Protein AF-A0A6S6T7L4-F1 (afdb_monomer_lite)

Sequence (93 aa):
MKVLTESIISLFDLAEAEGRLLRKKVLHTVAMSLLMLVASLMLLAAMGLLVTALYYALLNLLPPAGVFLSMALLSLLLAGGVLWIVIRLNHKQ

Radius of gyration: 27.04 Å; chains: 1; bounding box: 49×27×80 Å

Organism: NCBI:txid298394

pLDDT: mean 89.4, std 8.26, range [51.94, 97.62]

Secondary structure (DSSP, 8-state):
-HHHHHHHHHHHHHHHHHHHHHHHHHHHHHHHHHHHHHHHHHHHHHHHHHHHHHHHHHHTTS-HHHHHHHHHHHHHHHHHHHHHHHHHHHTT-

Foldseek 3Di:
DVVVVVVVVVVVVVVVVVVVVCVVVVVVVVVVVVVVVVVVVVVVVVVVVVLVVQLVVVVVPDPNVVSVVVVVVVVVVVVVVVVVVVVVVVVVD

Structure (mmCIF, N/CA/C/O backbone):
data_AF-A0A6S6T7L4-F1
#
_entry.id   AF-A0A6S6T7L4-F1
#
loop_
_atom_site.group_PDB
_atom_site.id
_atom_site.type_symbol
_atom_site.label_atom_id
_atom_site.label_alt_id
_atom_site.label_comp_id
_atom_site.label_asym_id
_atom_site.label_entity_id
_atom_site.label_seq_id
_atom_site.pdbx_PDB_ins_code
_atom_site.Cartn_x
_atom_site.Cartn_y
_atom_site.Cartn_z
_atom_site.occupancy
_atom_site.B_iso_or_equiv
_atom_site.auth_seq_id
_atom_site.auth_comp_id
_atom_site.auth_asym_id
_atom_site.auth_atom_id
_atom_site.pdbx_PDB_model_num
ATOM 1 N N . MET A 1 1 ? -31.576 -6.338 56.090 1.00 55.72 1 MET A N 1
ATOM 2 C CA . MET A 1 1 ? -31.581 -7.214 54.894 1.00 55.72 1 MET A CA 1
ATOM 3 C C . MET A 1 1 ? -32.007 -6.496 53.610 1.00 55.72 1 MET A C 1
ATOM 5 O O . MET A 1 1 ? -31.401 -6.779 52.594 1.00 55.72 1 MET A O 1
ATOM 9 N N . LYS A 1 2 ? -32.943 -5.528 53.638 1.00 66.25 2 LYS A N 1
ATOM 10 C CA . LYS A 1 2 ? -33.370 -4.759 52.443 1.00 66.25 2 LYS A CA 1
ATOM 11 C C . LYS A 1 2 ? -32.250 -3.988 51.718 1.00 66.25 2 LYS A C 1
ATOM 13 O O . LYS A 1 2 ? -32.191 -4.027 50.500 1.00 66.25 2 LYS A O 1
ATOM 18 N N . VAL A 1 3 ? -31.331 -3.376 52.470 1.00 78.19 3 VAL A N 1
ATOM 19 C CA . VAL A 1 3 ? -30.239 -2.551 51.912 1.00 78.19 3 VAL A CA 1
ATOM 20 C C . VAL A 1 3 ? -29.265 -3.363 51.048 1.00 78.19 3 VAL A C 1
ATOM 22 O O . VAL A 1 3 ? -28.846 -2.892 50.003 1.00 78.19 3 VAL A O 1
ATOM 25 N N . LEU A 1 4 ? -28.934 -4.605 51.431 1.00 78.69 4 LEU A N 1
ATOM 26 C CA . LEU A 1 4 ? -28.071 -5.458 50.599 1.00 78.69 4 LEU A CA 1
ATOM 27 C C . LEU A 1 4 ? -28.751 -5.827 49.278 1.00 78.69 4 LEU A C 1
ATOM 29 O O . LEU A 1 4 ? -28.097 -5.865 48.241 1.00 78.69 4 LEU A O 1
ATOM 33 N N . THR A 1 5 ? -30.053 -6.105 49.320 1.00 83.25 5 THR A N 1
ATOM 34 C CA . THR A 1 5 ? -30.821 -6.483 48.133 1.00 83.25 5 THR A CA 1
ATOM 35 C C . THR A 1 5 ? -30.932 -5.314 47.153 1.00 83.25 5 THR A C 1
ATOM 37 O O . THR A 1 5 ? -30.697 -5.514 45.968 1.00 83.25 5 THR A O 1
ATOM 40 N N . GLU A 1 6 ? -31.190 -4.092 47.631 1.00 84.75 6 GLU A N 1
ATOM 41 C CA . GLU A 1 6 ? -31.187 -2.882 46.789 1.00 84.75 6 GLU A CA 1
ATOM 42 C C . GLU A 1 6 ? -29.813 -2.597 46.174 1.00 84.75 6 GLU A C 1
ATOM 44 O O . GLU A 1 6 ? -29.729 -2.300 44.984 1.00 84.75 6 GLU A O 1
ATOM 49 N N . SER A 1 7 ? -28.728 -2.756 46.939 1.00 84.50 7 SER A N 1
ATOM 50 C CA . SER A 1 7 ? -27.374 -2.572 46.404 1.00 84.50 7 SER A CA 1
ATOM 51 C C . SER A 1 7 ? -27.058 -3.567 45.286 1.00 84.50 7 SER A C 1
ATOM 53 O O . SER A 1 7 ? -26.508 -3.173 44.258 1.00 84.50 7 SER A O 1
ATOM 55 N N . ILE A 1 8 ? -27.439 -4.839 45.455 1.00 87.31 8 ILE A N 1
ATOM 56 C CA . ILE A 1 8 ? -27.246 -5.886 44.440 1.00 87.31 8 ILE A CA 1
ATOM 57 C C . ILE A 1 8 ? -28.082 -5.595 43.189 1.00 87.31 8 ILE A C 1
ATOM 59 O O . ILE A 1 8 ? -27.564 -5.715 42.082 1.00 87.31 8 ILE A O 1
ATOM 63 N N . ILE A 1 9 ? -29.338 -5.169 43.349 1.00 86.25 9 ILE A N 1
ATOM 64 C CA . ILE A 1 9 ? -30.200 -4.798 42.219 1.00 86.25 9 ILE A CA 1
ATOM 65 C C . ILE A 1 9 ? -29.601 -3.606 41.459 1.00 86.25 9 ILE A C 1
ATOM 67 O O . ILE A 1 9 ? -29.470 -3.674 40.241 1.00 86.25 9 ILE A O 1
ATOM 71 N N . SER A 1 10 ? -29.128 -2.567 42.159 1.00 86.00 10 SER A N 1
ATOM 72 C CA . SER A 1 10 ? -28.527 -1.401 41.493 1.00 86.00 10 SER A CA 1
ATOM 73 C C . SER A 1 10 ? -27.222 -1.728 40.752 1.00 86.00 10 SER A C 1
ATOM 75 O O . SER A 1 10 ? -26.944 -1.133 39.715 1.00 86.00 10 SER A O 1
ATOM 77 N N . LEU A 1 11 ? -26.436 -2.699 41.240 1.00 87.19 11 LEU A N 1
ATOM 78 C CA . LEU A 1 11 ? -25.238 -3.184 40.546 1.00 87.19 11 LEU A CA 1
ATOM 79 C C . LEU A 1 11 ? -25.589 -3.907 39.242 1.00 87.19 11 LEU A C 1
ATOM 81 O O . LEU A 1 11 ? -24.896 -3.721 38.243 1.00 87.19 11 LEU A O 1
ATOM 85 N N . PHE A 1 12 ? -26.657 -4.709 39.235 1.00 88.31 12 PHE A N 1
ATOM 86 C CA . PHE A 1 12 ? -27.130 -5.375 38.020 1.00 88.31 12 PHE A CA 1
ATOM 87 C C . PHE A 1 12 ? -27.727 -4.386 37.011 1.00 88.31 12 PHE A C 1
ATOM 89 O O . PHE A 1 12 ? -27.402 -4.486 35.829 1.00 88.31 12 PHE A O 1
ATOM 96 N N . ASP A 1 13 ? -28.497 -3.391 37.460 1.00 89.06 13 ASP A N 1
ATOM 97 C CA . ASP A 1 13 ? -29.014 -2.322 36.590 1.00 89.06 13 ASP A CA 1
ATOM 98 C C . ASP A 1 13 ? -27.876 -1.492 35.973 1.00 89.06 13 ASP A C 1
ATOM 100 O O . ASP A 1 13 ? -27.903 -1.158 34.784 1.00 89.06 13 ASP A O 1
ATOM 104 N N . LEU A 1 14 ? -26.836 -1.189 36.758 1.00 89.19 14 LEU A N 1
ATOM 105 C CA . LEU A 1 14 ? -25.646 -0.494 36.270 1.00 89.19 14 LEU A CA 1
ATOM 106 C C . LEU A 1 14 ? -24.880 -1.348 35.247 1.00 89.19 14 LEU A C 1
ATOM 108 O O . LEU A 1 14 ? -24.499 -0.845 34.189 1.00 89.19 14 LEU A O 1
ATOM 112 N N . ALA A 1 15 ? -24.711 -2.645 35.515 1.00 86.06 15 ALA A N 1
ATOM 113 C CA . ALA A 1 15 ? -24.071 -3.578 34.590 1.00 86.06 15 ALA A CA 1
ATOM 114 C C . ALA A 1 15 ? -24.863 -3.741 33.279 1.00 86.06 15 ALA A C 1
ATOM 116 O O . ALA A 1 15 ? -24.267 -3.812 32.201 1.00 86.06 15 ALA A O 1
ATOM 117 N N . GLU A 1 16 ? -26.197 -3.755 33.332 1.00 90.19 16 GLU A N 1
ATOM 118 C CA . GLU A 1 16 ? -27.046 -3.777 32.138 1.00 90.19 16 GLU A CA 1
ATOM 119 C C . GLU A 1 16 ? -26.922 -2.469 31.338 1.00 90.19 16 GLU A C 1
ATOM 121 O O . GLU A 1 16 ? -26.785 -2.494 30.107 1.00 90.19 16 GLU A O 1
ATOM 126 N N . ALA A 1 17 ? -26.903 -1.323 32.025 1.00 87.81 17 ALA A N 1
ATOM 127 C CA . ALA A 1 17 ? -26.739 -0.014 31.402 1.00 87.81 17 ALA A CA 1
ATOM 128 C C . ALA A 1 17 ? -25.384 0.116 30.687 1.00 87.81 17 ALA A C 1
ATOM 130 O O . ALA A 1 17 ? -25.340 0.510 29.513 1.00 87.81 17 ALA A O 1
ATOM 131 N N . GLU A 1 18 ? -24.289 -0.269 31.346 1.00 79.81 18 GLU A N 1
ATOM 132 C CA . GLU A 1 18 ? -22.953 -0.284 30.746 1.00 79.81 18 GLU A CA 1
ATOM 133 C C . GLU A 1 18 ? -22.850 -1.315 29.621 1.00 79.81 18 GLU A C 1
ATOM 135 O O . GLU A 1 18 ? -22.330 -0.997 28.549 1.00 79.81 18 GLU A O 1
ATOM 140 N N . GLY A 1 19 ? -23.421 -2.509 29.799 1.00 82.81 19 GLY A N 1
ATOM 141 C CA . GLY A 1 19 ? -23.472 -3.550 28.773 1.00 82.81 19 GLY A CA 1
ATOM 142 C C . GLY A 1 19 ? -24.188 -3.089 27.500 1.00 82.81 19 GLY A C 1
ATOM 143 O O . GLY A 1 19 ? -23.710 -3.330 26.385 1.00 82.81 19 GLY A O 1
ATOM 144 N N . ARG A 1 20 ? -25.297 -2.349 27.629 1.00 84.00 20 ARG A N 1
ATOM 145 C CA . ARG A 1 20 ? -26.033 -1.791 26.481 1.00 84.00 20 ARG A CA 1
ATOM 146 C C . ARG A 1 20 ? -25.239 -0.699 25.762 1.00 84.00 20 ARG A C 1
ATOM 148 O O . ARG A 1 20 ? -25.305 -0.594 24.531 1.00 84.00 20 ARG A O 1
ATOM 155 N N . LEU A 1 21 ? -24.492 0.106 26.514 1.00 81.62 21 LEU A N 1
ATOM 156 C CA . LEU A 1 21 ? -23.670 1.199 25.995 1.00 81.62 21 LEU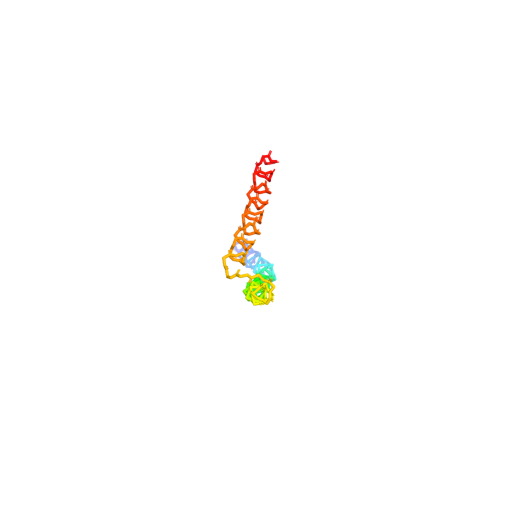 A CA 1
ATOM 157 C C . LEU A 1 21 ? -22.413 0.659 25.290 1.00 81.62 21 LEU A C 1
ATOM 159 O O . LEU A 1 21 ? -22.132 1.052 24.153 1.00 81.62 21 LEU A O 1
ATOM 163 N N . LEU A 1 22 ? -21.738 -0.321 25.898 1.00 80.50 22 LEU A N 1
ATOM 164 C CA . LEU A 1 22 ? -20.641 -1.090 25.308 1.00 80.50 22 LEU A CA 1
ATOM 165 C C . LEU A 1 22 ? -21.083 -1.779 24.026 1.00 80.50 22 LEU A C 1
ATOM 167 O O . LEU A 1 22 ? -20.436 -1.607 23.000 1.00 80.50 22 LEU A O 1
ATOM 171 N N . ARG A 1 23 ? -22.217 -2.483 24.027 1.00 80.44 23 ARG A N 1
ATOM 172 C CA . ARG A 1 23 ? -22.698 -3.189 22.832 1.00 80.44 23 ARG A CA 1
ATOM 173 C C . ARG A 1 23 ? -22.888 -2.246 21.645 1.00 80.44 23 ARG A C 1
ATOM 175 O O . ARG A 1 23 ? -22.430 -2.559 20.550 1.00 80.44 23 ARG A O 1
ATOM 182 N N . LYS A 1 24 ? -23.511 -1.079 21.847 1.00 79.50 24 LYS A N 1
ATOM 183 C CA . LYS A 1 24 ? -23.691 -0.090 20.770 1.00 79.50 24 LYS A CA 1
ATOM 184 C C . LYS A 1 24 ? -22.364 0.505 20.300 1.00 79.50 24 LYS A C 1
ATOM 186 O O . LYS A 1 24 ? -22.141 0.605 19.095 1.00 79.50 24 LYS A O 1
ATOM 191 N N . LYS A 1 25 ? -21.487 0.888 21.230 1.00 82.56 25 LYS A N 1
ATOM 192 C CA . LYS A 1 25 ? -20.218 1.549 20.899 1.00 82.56 25 LYS A CA 1
ATOM 193 C C . LYS A 1 25 ? -19.230 0.581 20.244 1.00 82.56 25 LYS A C 1
ATOM 195 O O . LYS A 1 25 ? -18.643 0.920 19.226 1.00 82.56 25 LYS A O 1
ATOM 200 N N . VAL A 1 26 ? -19.123 -0.640 20.764 1.00 88.38 26 VAL A N 1
ATOM 201 C CA . VAL A 1 26 ? -18.278 -1.710 20.218 1.00 88.38 26 VAL A CA 1
ATOM 202 C C . VAL A 1 26 ? -18.759 -2.126 18.834 1.00 88.38 26 VAL A C 1
ATOM 204 O O . VAL A 1 26 ? -17.942 -2.166 17.924 1.00 88.38 26 VAL A O 1
ATOM 207 N N . LEU A 1 27 ? -20.062 -2.364 18.629 1.00 86.31 27 LEU A N 1
ATOM 208 C CA . LEU A 1 27 ? -20.574 -2.711 17.295 1.00 86.31 27 LEU A CA 1
ATOM 209 C C . LEU A 1 27 ? -20.278 -1.613 16.273 1.00 86.31 27 LEU A C 1
ATOM 211 O O . LEU A 1 27 ? -19.846 -1.919 15.166 1.00 86.31 27 LEU A O 1
ATOM 215 N N . HIS A 1 28 ? -20.452 -0.344 16.648 1.00 86.31 28 HIS A N 1
ATOM 216 C CA . HIS A 1 28 ? -20.130 0.773 15.766 1.00 86.31 28 HIS A CA 1
ATOM 217 C C . HIS A 1 28 ? -18.628 0.848 15.456 1.00 86.31 28 HIS A C 1
ATOM 219 O O . HIS A 1 28 ? -18.245 0.975 14.296 1.00 86.31 28 HIS A O 1
ATOM 225 N N . THR A 1 29 ? -17.760 0.737 16.465 1.00 90.56 29 THR A N 1
ATOM 226 C CA . THR A 1 29 ? -16.303 0.767 16.270 1.00 90.56 29 THR A CA 1
ATOM 227 C C . THR A 1 29 ? -15.810 -0.416 15.437 1.00 90.56 29 THR A C 1
ATOM 229 O O . THR A 1 29 ? -14.989 -0.212 14.548 1.00 90.56 29 THR A O 1
ATOM 232 N N . VAL A 1 30 ? -16.330 -1.623 15.678 1.00 92.00 30 VAL A N 1
ATOM 233 C CA . VAL A 1 30 ? -15.992 -2.833 14.912 1.00 92.00 30 VAL A CA 1
ATOM 234 C C . VAL A 1 30 ? -16.488 -2.727 13.472 1.00 92.00 30 VAL A C 1
ATOM 236 O O . VAL A 1 30 ? -15.754 -3.058 12.547 1.00 92.00 30 VAL A O 1
ATOM 239 N N . ALA A 1 31 ? -17.705 -2.226 13.252 1.00 91.56 31 ALA A N 1
ATOM 240 C CA . ALA A 1 31 ? -18.212 -2.007 11.902 1.00 91.56 31 ALA A CA 1
ATOM 241 C C . ALA A 1 31 ? -17.356 -0.978 11.146 1.00 91.56 31 ALA A C 1
ATOM 243 O O . ALA A 1 31 ? -16.977 -1.213 10.000 1.00 91.56 31 ALA A O 1
ATOM 244 N N . MET A 1 32 ? -16.997 0.134 11.795 1.00 93.88 32 MET A N 1
ATOM 245 C CA . MET A 1 32 ? -16.183 1.175 11.168 1.00 93.88 32 MET A CA 1
ATOM 246 C C . MET A 1 32 ? -14.759 0.694 10.871 1.00 93.88 32 MET A C 1
ATOM 248 O O . MET A 1 32 ? -14.233 0.984 9.799 1.00 93.88 32 MET A O 1
ATOM 252 N N . SER A 1 33 ? -14.139 -0.067 11.781 1.00 91.44 33 SER A N 1
ATOM 253 C CA . SER A 1 33 ? -12.808 -0.634 11.548 1.00 91.44 33 SER A CA 1
ATOM 254 C C . SER A 1 33 ? -12.819 -1.672 10.426 1.00 91.44 33 SER A C 1
ATOM 256 O O . SER A 1 33 ? -11.907 -1.670 9.600 1.00 91.44 33 SER A O 1
ATOM 258 N N . LEU A 1 34 ? -13.870 -2.495 10.330 1.00 94.69 34 LEU A N 1
ATOM 259 C CA . LEU A 1 34 ? -14.046 -3.445 9.231 1.00 94.69 34 LEU A CA 1
ATOM 260 C C . LEU A 1 34 ? -14.186 -2.719 7.886 1.00 94.69 34 LEU A C 1
ATOM 262 O O . LEU A 1 34 ? -13.517 -3.084 6.922 1.00 94.69 34 LEU A O 1
ATOM 266 N N . LEU A 1 35 ? -15.001 -1.662 7.824 1.00 95.31 35 LEU A N 1
ATOM 267 C CA . LEU A 1 35 ? -15.154 -0.848 6.614 1.00 95.31 35 LEU A CA 1
ATOM 268 C C . LEU A 1 35 ? -13.839 -0.166 6.212 1.00 95.31 35 LEU A C 1
ATOM 270 O O . LEU A 1 35 ? -13.491 -0.178 5.032 1.00 95.31 35 LEU A O 1
ATOM 274 N N . MET A 1 36 ? -13.080 0.378 7.171 1.00 95.50 36 MET A N 1
ATOM 275 C CA . MET A 1 36 ? -11.754 0.946 6.895 1.00 95.50 36 MET A CA 1
ATOM 276 C C . MET A 1 36 ? -10.769 -0.107 6.386 1.00 95.50 36 MET A C 1
ATOM 278 O O . MET A 1 36 ? -9.978 0.192 5.495 1.00 95.50 36 MET A O 1
ATOM 282 N N . LEU A 1 37 ? -10.819 -1.330 6.919 1.00 96.00 37 LEU A N 1
ATOM 283 C CA . LEU A 1 37 ? -9.974 -2.435 6.470 1.00 96.00 37 LEU A CA 1
ATOM 284 C C . LEU A 1 37 ? -10.317 -2.844 5.034 1.00 96.00 37 LEU A C 1
ATOM 286 O O . LEU A 1 37 ? -9.425 -2.998 4.207 1.00 96.00 37 LEU A O 1
ATOM 290 N N . VAL A 1 38 ? -11.603 -2.967 4.701 1.00 97.62 38 VAL A N 1
ATOM 291 C CA . VAL A 1 38 ? -12.025 -3.252 3.321 1.00 97.62 38 VAL A CA 1
ATOM 292 C C . VAL A 1 38 ? -11.584 -2.129 2.378 1.00 97.62 38 VAL A C 1
ATOM 294 O O . VAL A 1 38 ? -11.017 -2.401 1.320 1.00 97.62 38 VAL A O 1
ATOM 297 N N . ALA A 1 39 ? -11.779 -0.869 2.773 1.00 96.75 39 ALA A N 1
ATOM 298 C CA . ALA A 1 39 ? -11.353 0.282 1.983 1.00 96.75 39 ALA A CA 1
ATOM 299 C C . ALA A 1 39 ? -9.829 0.318 1.781 1.00 96.75 39 ALA A C 1
ATOM 301 O O . ALA A 1 39 ? -9.370 0.579 0.669 1.00 96.75 39 ALA A O 1
ATOM 302 N N . SER A 1 40 ? -9.037 0.019 2.817 1.00 95.25 40 SER A N 1
ATOM 303 C CA . SER A 1 40 ? -7.575 -0.002 2.716 1.00 95.25 40 SER A CA 1
ATOM 304 C C . SER A 1 40 ? -7.079 -1.127 1.809 1.00 95.25 40 SER A C 1
ATOM 306 O O . SER A 1 40 ? -6.181 -0.893 1.000 1.00 95.25 40 SER A O 1
ATOM 308 N N . LEU A 1 41 ? -7.702 -2.309 1.859 1.00 97.38 41 LEU A N 1
ATOM 309 C CA . LEU A 1 41 ? -7.402 -3.412 0.943 1.00 97.38 41 LEU A CA 1
ATOM 310 C C . LEU A 1 41 ? -7.735 -3.056 -0.510 1.00 97.38 41 LEU A C 1
ATOM 312 O O . LEU A 1 41 ? -6.919 -3.303 -1.399 1.00 97.38 41 LEU A O 1
ATOM 316 N N . MET A 1 42 ? -8.897 -2.443 -0.763 1.00 97.19 42 MET A N 1
ATOM 317 C CA . MET A 1 42 ? -9.249 -1.986 -2.113 1.00 97.19 42 MET A CA 1
ATOM 318 C C . MET A 1 42 ? -8.281 -0.915 -2.620 1.00 97.19 42 MET A C 1
ATOM 320 O O . MET A 1 42 ? -7.872 -0.964 -3.779 1.00 97.19 42 MET A O 1
ATOM 324 N N . LEU A 1 43 ? -7.879 0.024 -1.761 1.00 96.44 43 LEU A N 1
ATOM 325 C CA . LEU A 1 43 ? -6.913 1.064 -2.109 1.00 96.44 43 LEU A CA 1
ATOM 326 C C . LEU A 1 43 ? -5.538 0.463 -2.422 1.00 96.44 43 LEU A C 1
ATOM 328 O O . LEU A 1 43 ? -4.918 0.845 -3.414 1.00 96.44 43 LEU A O 1
ATOM 332 N N . LEU A 1 44 ? -5.087 -0.518 -1.636 1.00 96.00 44 LEU A N 1
ATOM 333 C CA . LEU A 1 44 ? -3.835 -1.234 -1.880 1.00 96.00 44 LEU A CA 1
ATOM 334 C C . LEU A 1 44 ? -3.859 -1.964 -3.231 1.00 96.00 44 LEU A C 1
ATOM 336 O O . LEU A 1 44 ? -2.916 -1.845 -4.015 1.00 96.00 44 LEU A O 1
ATOM 340 N N . ALA A 1 45 ? -4.952 -2.670 -3.534 1.00 96.88 45 ALA A N 1
ATOM 341 C CA . ALA A 1 45 ? -5.133 -3.338 -4.821 1.00 96.88 45 ALA A CA 1
ATOM 342 C C . ALA A 1 45 ? -5.140 -2.335 -5.989 1.00 96.88 45 ALA A C 1
ATOM 344 O O . ALA A 1 45 ? -4.462 -2.548 -6.996 1.00 96.88 45 ALA A O 1
ATOM 345 N N . ALA A 1 46 ? -5.851 -1.214 -5.835 1.00 97.06 46 ALA A N 1
ATOM 346 C CA . ALA A 1 46 ? -5.893 -0.149 -6.830 1.00 97.06 46 ALA A CA 1
ATOM 347 C C . ALA A 1 46 ? -4.511 0.477 -7.066 1.00 97.06 46 ALA A C 1
ATOM 349 O O . ALA A 1 46 ? -4.146 0.702 -8.218 1.00 97.06 46 ALA A O 1
ATOM 350 N N . MET A 1 47 ? -3.713 0.704 -6.015 1.00 94.19 47 MET A N 1
ATOM 351 C CA . MET A 1 47 ? -2.335 1.185 -6.171 1.00 94.19 47 MET A CA 1
ATOM 352 C C . MET A 1 47 ? -1.470 0.198 -6.952 1.00 94.19 47 MET A C 1
ATOM 354 O O . MET A 1 47 ? -0.741 0.629 -7.843 1.00 94.19 47 MET A O 1
ATOM 358 N N . GLY A 1 48 ? -1.565 -1.103 -6.664 1.00 94.62 48 GLY A N 1
ATOM 359 C CA . GLY A 1 48 ? -0.836 -2.126 -7.417 1.00 94.62 48 GLY A CA 1
ATOM 360 C C . GLY A 1 48 ? -1.167 -2.073 -8.910 1.00 94.62 48 GLY A C 1
ATOM 361 O O . GLY A 1 48 ? -0.269 -1.943 -9.740 1.00 94.62 48 GLY A O 1
ATOM 362 N N . LEU A 1 49 ? -2.461 -2.066 -9.243 1.00 96.56 49 LEU A N 1
ATOM 363 C CA . LEU A 1 49 ? -2.929 -1.956 -10.627 1.00 96.56 49 LEU A CA 1
ATOM 364 C C . LEU A 1 49 ? -2.485 -0.650 -11.297 1.00 96.56 49 LEU A C 1
ATOM 366 O O . LEU A 1 49 ? -2.073 -0.671 -12.455 1.00 96.56 49 LEU A O 1
ATOM 370 N N . LEU A 1 50 ? -2.535 0.476 -10.582 1.00 95.19 50 LEU A N 1
ATOM 371 C CA . LEU A 1 50 ? -2.126 1.781 -11.099 1.00 95.19 50 LEU A CA 1
ATOM 372 C C . LEU A 1 50 ? -0.631 1.800 -11.426 1.00 95.19 50 LEU A C 1
ATOM 374 O O . LEU A 1 50 ? -0.256 2.235 -12.513 1.00 95.19 50 LEU A O 1
ATOM 378 N N . VAL A 1 51 ? 0.219 1.288 -10.531 1.00 93.38 51 VAL A N 1
ATOM 379 C CA . VAL A 1 51 ? 1.669 1.194 -10.770 1.00 93.38 51 VAL A CA 1
ATOM 380 C C . VAL A 1 51 ? 1.961 0.305 -11.978 1.00 93.38 51 VAL A C 1
ATOM 382 O O . VAL A 1 51 ? 2.753 0.690 -12.839 1.00 93.38 51 VAL A O 1
ATOM 385 N N . THR A 1 52 ? 1.289 -0.844 -12.094 1.00 93.75 52 THR A N 1
ATOM 386 C CA . THR A 1 52 ? 1.429 -1.732 -13.258 1.00 93.75 52 THR A CA 1
ATOM 387 C C . THR A 1 52 ? 0.984 -1.049 -14.552 1.00 93.75 52 THR A C 1
ATOM 389 O O . THR A 1 52 ? 1.711 -1.084 -15.544 1.00 93.75 52 THR A O 1
ATOM 392 N N . ALA A 1 53 ? -0.174 -0.388 -14.553 1.00 95.12 53 ALA A N 1
ATOM 393 C CA . ALA A 1 53 ? -0.679 0.331 -15.719 1.00 95.12 53 ALA A CA 1
ATOM 394 C C . ALA A 1 53 ? 0.268 1.464 -16.141 1.00 95.12 53 ALA A C 1
ATOM 396 O O . ALA A 1 53 ? 0.564 1.611 -17.326 1.00 95.12 53 ALA A O 1
ATOM 397 N N . LEU A 1 54 ? 0.792 2.224 -15.176 1.00 93.19 54 LEU A N 1
ATOM 398 C CA . LEU A 1 54 ? 1.738 3.305 -15.432 1.00 93.19 54 LEU A CA 1
ATOM 399 C C . LEU A 1 54 ? 3.067 2.775 -15.992 1.00 93.19 54 LEU A C 1
ATOM 401 O O . LEU A 1 54 ? 3.614 3.375 -16.914 1.00 93.19 54 LEU A O 1
ATOM 405 N N . TYR A 1 55 ? 3.556 1.636 -15.494 1.00 92.69 5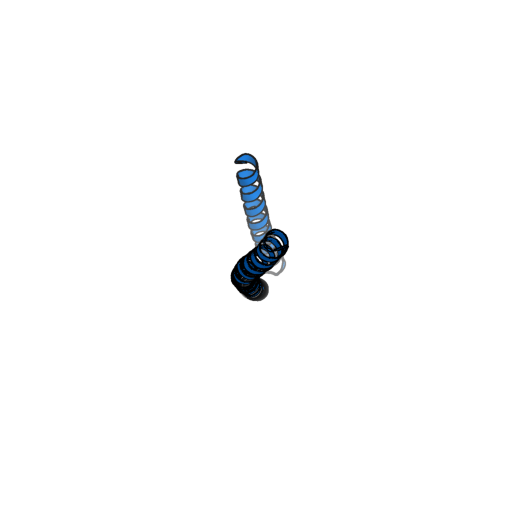5 TYR A N 1
ATOM 406 C CA . TYR A 1 55 ? 4.748 0.973 -16.030 1.00 92.69 55 TYR A CA 1
ATOM 407 C C . TYR A 1 55 ? 4.575 0.598 -17.506 1.00 92.69 55 TYR A C 1
ATOM 409 O O . TYR A 1 55 ? 5.400 0.975 -18.340 1.00 92.69 55 TYR A O 1
ATOM 417 N N . TYR A 1 56 ? 3.478 -0.085 -17.846 1.00 94.19 56 TYR A N 1
ATOM 418 C CA . TYR A 1 56 ? 3.196 -0.457 -19.233 1.00 94.19 56 TYR A CA 1
ATOM 419 C C . TYR A 1 56 ? 2.956 0.759 -20.133 1.00 94.19 56 TYR A C 1
ATOM 421 O O . TYR A 1 56 ? 3.407 0.769 -21.276 1.00 94.19 56 TYR A O 1
ATOM 429 N N . ALA A 1 57 ? 2.300 1.805 -19.627 1.00 92.50 57 ALA A N 1
ATOM 430 C CA . ALA A 1 57 ? 2.109 3.044 -20.374 1.00 92.50 57 ALA A CA 1
ATOM 431 C C . ALA A 1 57 ? 3.449 3.720 -20.712 1.00 92.50 57 ALA A C 1
A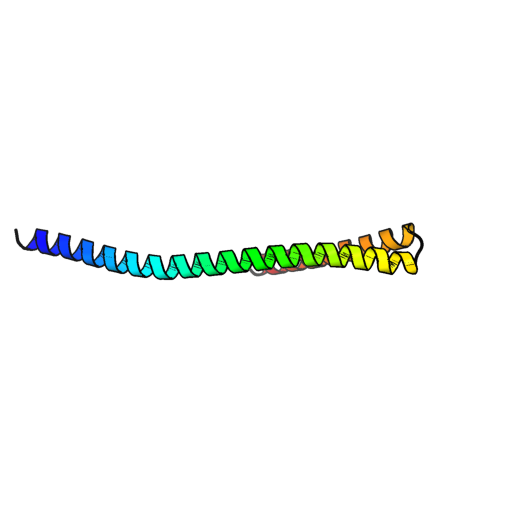TOM 433 O O . ALA A 1 57 ? 3.655 4.135 -21.851 1.00 92.50 57 ALA A O 1
ATOM 434 N N . LEU A 1 58 ? 4.376 3.787 -19.753 1.00 90.81 58 LEU A N 1
ATOM 435 C CA . LEU A 1 58 ? 5.703 4.370 -19.959 1.00 90.81 58 LEU A CA 1
ATOM 436 C C . LEU A 1 58 ? 6.591 3.524 -20.878 1.00 90.81 58 LEU A C 1
ATOM 438 O O . LEU A 1 58 ? 7.372 4.093 -21.639 1.00 90.81 58 LEU A O 1
ATOM 442 N N . LEU A 1 59 ? 6.462 2.195 -20.847 1.00 93.38 59 LEU A N 1
ATOM 443 C CA . LEU A 1 59 ? 7.187 1.303 -21.760 1.00 93.38 59 LEU A CA 1
ATOM 444 C C . LEU A 1 59 ? 6.860 1.553 -23.236 1.00 93.38 59 LEU A C 1
ATOM 446 O O . LEU A 1 59 ? 7.712 1.319 -24.087 1.00 93.38 59 LEU A O 1
ATOM 450 N N . ASN A 1 60 ? 5.663 2.053 -23.548 1.00 91.56 60 ASN A N 1
ATOM 451 C CA . ASN A 1 60 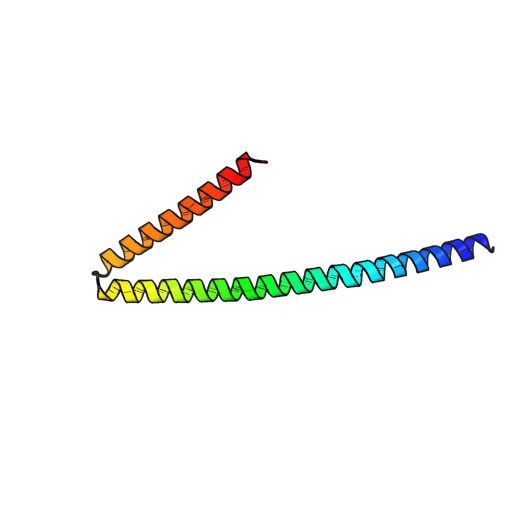? 5.314 2.424 -24.921 1.00 91.56 60 ASN A CA 1
ATOM 452 C C . ASN A 1 60 ? 6.050 3.683 -25.408 1.00 91.56 60 ASN A C 1
ATOM 454 O O . ASN A 1 60 ? 6.057 3.957 -26.605 1.00 91.56 60 ASN A O 1
ATOM 458 N N . LEU A 1 61 ? 6.632 4.467 -24.495 1.00 90.81 61 LEU A N 1
ATOM 459 C CA . LEU A 1 61 ? 7.177 5.791 -24.788 1.00 90.81 61 LEU A CA 1
ATOM 460 C C . LEU A 1 61 ? 8.693 5.886 -24.554 1.00 90.81 61 LEU A C 1
ATOM 462 O O . LEU A 1 61 ? 9.369 6.657 -25.233 1.00 90.81 61 LEU A O 1
ATOM 466 N N . LEU A 1 62 ? 9.234 5.130 -23.595 1.00 90.75 62 LEU A N 1
ATOM 467 C CA . LEU A 1 62 ? 10.642 5.163 -23.198 1.00 90.75 62 LEU A CA 1
ATOM 468 C C . LEU A 1 62 ? 11.283 3.766 -23.242 1.00 90.75 62 LEU A C 1
ATOM 470 O O . LEU A 1 62 ? 10.611 2.762 -23.001 1.00 90.75 62 LEU A O 1
ATOM 474 N N . PRO A 1 63 ? 12.614 3.682 -23.447 1.00 91.88 63 PRO A N 1
ATOM 475 C CA . PRO A 1 63 ? 13.346 2.438 -23.248 1.00 91.88 63 PRO A CA 1
ATOM 476 C C . PRO A 1 63 ? 13.260 1.981 -21.778 1.00 91.88 63 PRO A C 1
ATOM 478 O O . PRO A 1 63 ? 13.126 2.826 -20.885 1.00 91.88 63 PRO A O 1
ATOM 481 N N . PRO A 1 64 ? 13.428 0.674 -21.487 1.00 90.12 64 PRO A N 1
ATOM 482 C CA . PRO A 1 64 ? 13.229 0.117 -20.145 1.00 90.12 64 PRO A CA 1
ATOM 483 C C . PRO A 1 64 ? 13.992 0.857 -19.037 1.00 90.12 64 PRO A C 1
ATOM 485 O O . PRO A 1 64 ? 13.446 1.106 -17.966 1.00 90.12 64 PRO A O 1
ATOM 488 N N . ALA A 1 65 ? 15.228 1.288 -19.312 1.00 92.12 65 ALA A N 1
ATOM 489 C CA . ALA A 1 65 ? 16.038 2.054 -18.366 1.00 92.12 65 ALA A CA 1
ATOM 490 C C . ALA A 1 65 ? 15.390 3.396 -17.966 1.00 92.12 65 ALA A C 1
ATOM 492 O O . ALA A 1 65 ? 15.398 3.759 -16.790 1.00 92.12 65 ALA A O 1
ATOM 493 N N . GLY A 1 66 ? 14.786 4.114 -18.919 1.00 91.81 66 GLY A N 1
ATOM 494 C CA . GLY A 1 66 ? 14.106 5.386 -18.657 1.00 91.81 66 GLY A CA 1
ATOM 495 C C . GLY A 1 66 ? 12.813 5.219 -17.855 1.00 91.81 66 GLY A C 1
ATOM 496 O O . GLY A 1 66 ? 12.487 6.059 -17.012 1.00 91.81 66 GLY A O 1
ATOM 497 N N . VAL A 1 67 ? 12.109 4.100 -18.049 1.00 92.38 67 VAL A N 1
ATOM 498 C CA . VAL A 1 67 ? 10.911 3.752 -17.269 1.00 92.38 67 VAL A CA 1
ATOM 499 C C . VAL A 1 67 ? 11.261 3.496 -15.804 1.00 92.38 67 VAL A C 1
ATOM 501 O O . VAL A 1 67 ? 10.623 4.049 -14.910 1.00 92.38 67 VAL A O 1
ATOM 504 N N . PHE A 1 68 ? 12.309 2.713 -15.536 1.00 92.69 68 PHE A N 1
ATOM 505 C CA . PHE A 1 68 ? 12.738 2.459 -14.158 1.00 92.69 68 PHE A CA 1
ATOM 506 C C . PHE A 1 68 ? 13.250 3.723 -13.464 1.00 92.69 68 PHE A C 1
ATOM 508 O O . PHE A 1 68 ? 12.930 3.941 -12.296 1.00 92.69 68 PHE A O 1
ATOM 515 N N . LEU A 1 69 ? 13.985 4.582 -14.177 1.00 93.50 69 LEU A N 1
ATOM 516 C CA . LEU A 1 69 ? 14.475 5.849 -13.630 1.00 93.50 69 LEU A CA 1
ATOM 517 C C . LEU A 1 69 ? 13.313 6.770 -13.227 1.00 93.50 69 LEU A C 1
ATOM 519 O O . LEU A 1 69 ? 13.283 7.281 -12.108 1.00 93.50 69 LEU A O 1
ATOM 523 N N . SER A 1 70 ? 12.329 6.951 -14.108 1.00 91.56 70 SER A N 1
ATOM 524 C CA . SER A 1 70 ? 11.160 7.798 -13.828 1.00 91.56 70 SER A CA 1
ATOM 525 C C . SER A 1 70 ? 10.284 7.244 -12.698 1.00 91.56 70 SER A C 1
ATOM 527 O O . SER A 1 70 ? 9.888 8.004 -11.813 1.00 91.56 70 SER A O 1
ATOM 529 N N . MET A 1 71 ? 10.056 5.928 -12.651 1.00 93.12 71 MET A N 1
ATOM 530 C CA . MET A 1 71 ? 9.376 5.270 -11.526 1.00 93.12 71 MET A CA 1
ATOM 531 C C . MET A 1 71 ? 10.124 5.453 -10.201 1.00 93.12 71 MET A C 1
ATOM 533 O O . MET A 1 71 ? 9.503 5.747 -9.179 1.00 93.12 71 MET A O 1
ATOM 537 N N . ALA A 1 72 ? 11.454 5.330 -10.207 1.00 92.38 72 ALA A N 1
ATOM 538 C CA . ALA A 1 72 ? 12.273 5.533 -9.016 1.00 92.38 72 ALA A CA 1
ATOM 539 C C . ALA A 1 72 ? 12.204 6.984 -8.515 1.00 92.38 72 ALA A C 1
ATOM 541 O O . ALA A 1 72 ? 12.038 7.206 -7.316 1.00 92.38 72 ALA A O 1
ATOM 542 N N . LEU A 1 73 ? 12.257 7.970 -9.419 1.00 95.00 73 LEU A N 1
ATOM 543 C CA . LEU A 1 73 ? 12.089 9.383 -9.064 1.00 95.00 73 LEU A CA 1
ATOM 544 C C . LEU A 1 73 ? 10.708 9.665 -8.462 1.00 95.00 73 LEU A C 1
ATOM 546 O O . LEU A 1 73 ? 10.620 10.334 -7.432 1.00 95.00 73 LEU A O 1
ATOM 550 N N . LEU A 1 74 ? 9.638 9.125 -9.055 1.00 92.69 74 LEU A N 1
ATOM 551 C CA . LEU A 1 74 ? 8.285 9.246 -8.502 1.00 92.69 74 LEU A CA 1
ATOM 552 C C . LEU A 1 74 ? 8.185 8.618 -7.107 1.00 92.69 74 LEU A C 1
ATOM 554 O O . LEU A 1 74 ? 7.640 9.236 -6.191 1.00 92.69 74 LEU A O 1
ATOM 558 N N . SER A 1 75 ? 8.753 7.425 -6.920 1.00 91.81 75 SER A N 1
ATOM 559 C CA . SER A 1 75 ? 8.776 6.757 -5.616 1.00 91.81 75 SER A CA 1
ATOM 560 C C . SER A 1 75 ? 9.555 7.561 -4.574 1.00 91.81 75 SER A C 1
ATOM 562 O O . SER A 1 75 ? 9.141 7.626 -3.417 1.00 91.81 75 SER A O 1
ATOM 564 N N . LEU A 1 76 ? 10.664 8.191 -4.967 1.00 94.88 76 LEU A N 1
ATOM 565 C CA . LEU A 1 76 ? 11.486 9.010 -4.079 1.00 94.88 76 LEU A CA 1
ATOM 566 C C . LEU A 1 76 ? 10.755 10.292 -3.664 1.00 94.88 76 LEU A C 1
ATOM 568 O O . LEU A 1 76 ? 10.784 10.656 -2.489 1.00 94.88 76 LEU A O 1
ATOM 572 N N . LEU A 1 77 ? 10.037 10.933 -4.593 1.00 94.56 77 LEU A N 1
ATOM 573 C CA . LEU A 1 77 ? 9.193 12.093 -4.294 1.00 94.56 77 LEU A CA 1
ATOM 574 C C . LEU A 1 77 ? 8.057 11.745 -3.327 1.00 94.56 77 LEU A C 1
ATOM 576 O O . LEU A 1 77 ? 7.827 12.485 -2.370 1.00 94.56 77 LEU A O 1
ATOM 580 N N . LEU A 1 78 ? 7.375 10.615 -3.535 1.00 92.38 78 LEU A N 1
ATOM 581 C CA . LEU A 1 78 ? 6.314 10.162 -2.633 1.00 92.38 78 LEU A CA 1
ATOM 582 C C . LEU A 1 78 ? 6.858 9.833 -1.239 1.00 92.38 78 LEU A C 1
ATOM 584 O O . LEU A 1 78 ? 6.321 10.322 -0.246 1.00 92.38 78 LEU A O 1
ATOM 588 N N . ALA A 1 79 ? 7.945 9.062 -1.153 1.00 92.94 79 ALA A N 1
ATOM 589 C CA . ALA A 1 79 ? 8.575 8.725 0.122 1.00 92.94 79 ALA A CA 1
ATOM 590 C C . ALA A 1 79 ? 9.062 9.980 0.865 1.00 92.94 79 ALA A C 1
ATOM 592 O O . ALA A 1 79 ? 8.794 10.138 2.057 1.00 92.94 79 ALA A O 1
ATOM 593 N N . GLY A 1 80 ? 9.709 10.910 0.156 1.00 93.62 80 GLY A N 1
ATOM 594 C CA . GLY A 1 80 ? 10.141 12.192 0.711 1.00 93.62 80 GLY A CA 1
ATOM 595 C C . GLY A 1 80 ? 8.972 13.047 1.207 1.00 93.62 80 GLY A C 1
ATOM 596 O O . GLY A 1 80 ? 9.037 13.597 2.306 1.00 93.62 80 GLY A O 1
ATOM 597 N N . GLY A 1 81 ? 7.877 13.113 0.445 1.00 92.94 81 GLY A N 1
ATOM 598 C CA . GLY A 1 81 ? 6.664 13.834 0.835 1.00 92.94 81 GLY A CA 1
ATOM 599 C C . GLY A 1 81 ? 6.013 13.264 2.098 1.00 92.94 81 GLY A C 1
ATOM 600 O O . GLY A 1 81 ? 5.661 14.020 3.005 1.00 92.94 81 GLY A O 1
ATOM 601 N N . VAL A 1 82 ? 5.912 11.934 2.199 1.00 94.12 82 VAL A N 1
ATOM 602 C CA . VAL A 1 82 ? 5.390 11.256 3.397 1.00 94.12 82 VAL A CA 1
ATOM 603 C C . VAL A 1 82 ? 6.284 11.523 4.608 1.00 94.12 82 VAL A C 1
ATOM 605 O O . VAL A 1 82 ? 5.775 11.919 5.656 1.00 94.12 82 VAL A O 1
ATOM 608 N N . LEU A 1 83 ? 7.606 11.379 4.467 1.00 93.44 83 LEU A N 1
ATOM 609 C CA . LEU A 1 83 ? 8.556 11.664 5.548 1.00 93.44 83 LEU A CA 1
ATOM 610 C C . LEU A 1 83 ? 8.454 13.113 6.030 1.00 93.44 83 LEU A C 1
ATOM 612 O O . LEU A 1 83 ? 8.430 13.357 7.236 1.00 93.44 83 LEU A O 1
ATOM 616 N N . TRP A 1 84 ? 8.323 14.075 5.115 1.00 94.44 84 TRP A N 1
ATOM 617 C CA . TRP A 1 84 ? 8.126 15.474 5.488 1.00 94.44 84 TRP A CA 1
ATOM 618 C C . TRP A 1 84 ? 6.824 15.665 6.274 1.00 94.44 84 TRP A C 1
ATOM 620 O O . TRP A 1 84 ? 6.836 16.280 7.344 1.00 94.44 84 TRP A O 1
ATOM 630 N N . ILE A 1 85 ? 5.702 15.109 5.809 1.00 93.75 85 ILE A N 1
ATOM 631 C CA . ILE A 1 85 ? 4.425 15.205 6.533 1.00 93.75 85 ILE A CA 1
ATOM 632 C C . ILE A 1 85 ? 4.556 14.633 7.951 1.00 93.75 85 ILE A C 1
ATOM 634 O O . ILE A 1 85 ? 4.112 15.276 8.905 1.00 93.75 85 ILE A O 1
ATOM 638 N N . VAL A 1 86 ? 5.210 13.479 8.101 1.00 93.69 86 VAL A N 1
ATOM 639 C CA . VAL A 1 86 ? 5.451 12.845 9.407 1.00 93.69 86 VAL A CA 1
ATOM 640 C C . VAL A 1 86 ? 6.285 13.750 10.316 1.00 93.69 86 VAL A C 1
ATOM 642 O O . VAL A 1 86 ? 5.875 14.018 11.444 1.00 93.69 86 VAL A O 1
ATOM 645 N N . ILE A 1 87 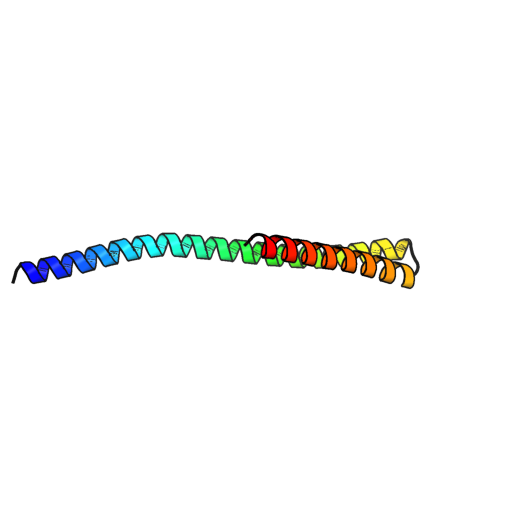? 7.404 14.288 9.824 1.00 93.94 87 ILE A N 1
ATOM 646 C CA . ILE A 1 87 ? 8.264 15.204 10.593 1.00 93.94 87 ILE A CA 1
ATOM 647 C C . ILE A 1 87 ? 7.481 16.452 11.025 1.00 93.94 87 ILE A C 1
ATOM 649 O O . ILE A 1 87 ? 7.572 16.881 12.176 1.00 93.94 87 ILE A O 1
ATOM 653 N N . ARG A 1 88 ? 6.667 17.022 10.128 1.00 92.50 88 ARG A N 1
ATOM 654 C CA . ARG A 1 88 ? 5.859 18.217 10.415 1.00 92.50 88 ARG A CA 1
ATOM 655 C C . ARG A 1 88 ? 4.782 17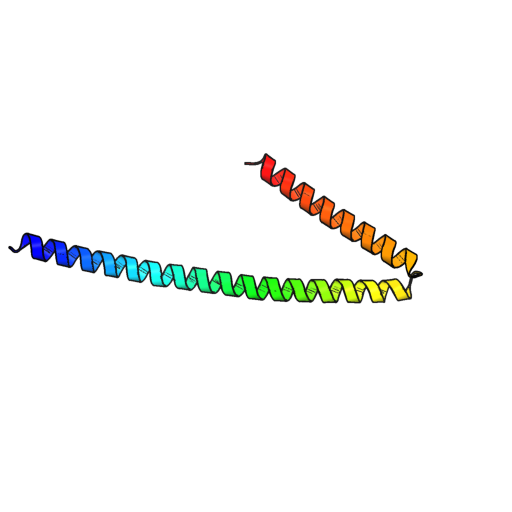.955 11.468 1.00 92.50 88 ARG A C 1
ATOM 657 O O . ARG A 1 88 ? 4.503 18.843 12.269 1.00 92.50 88 ARG A O 1
ATOM 664 N N . LEU A 1 89 ? 4.149 16.784 11.436 1.00 92.50 89 LEU A N 1
ATOM 665 C CA . LEU A 1 89 ? 3.149 16.389 12.428 1.00 92.50 89 LEU A CA 1
ATOM 666 C C . LEU A 1 89 ? 3.795 16.154 13.793 1.00 92.50 89 LEU A C 1
ATOM 668 O O . LEU A 1 89 ? 3.273 16.644 14.789 1.00 92.50 89 LEU A O 1
ATOM 672 N N . ASN A 1 90 ? 4.952 15.488 13.824 1.00 89.25 90 ASN A N 1
ATOM 673 C CA . ASN A 1 90 ? 5.690 15.223 15.057 1.00 89.25 90 ASN A CA 1
ATOM 674 C C . ASN A 1 90 ? 6.170 16.513 15.742 1.00 89.25 90 ASN A C 1
ATOM 676 O O . ASN A 1 90 ? 6.143 16.610 16.956 1.00 89.25 90 ASN A O 1
ATOM 680 N N . HIS A 1 91 ? 6.557 17.534 14.972 1.00 77.25 91 HIS A N 1
ATOM 681 C CA . HIS A 1 91 ? 7.010 18.819 15.523 1.00 77.25 91 HIS A CA 1
ATOM 682 C C . HIS A 1 91 ? 5.861 19.721 16.034 1.00 77.25 91 HIS A C 1
ATOM 684 O O . HIS A 1 91 ? 6.108 20.793 16.587 1.00 77.25 91 HIS A O 1
ATOM 690 N N . LYS A 1 92 ? 4.598 19.348 15.787 1.00 59.88 92 LYS A N 1
ATOM 691 C CA . LYS A 1 92 ? 3.411 20.088 16.251 1.00 59.88 92 LYS A CA 1
ATOM 692 C C . LYS A 1 92 ? 2.780 19.507 17.523 1.00 59.88 92 LYS A C 1
ATOM 694 O O . LYS A 1 92 ? 1.822 20.108 18.009 1.00 59.88 92 LYS A O 1
ATOM 699 N N . GLN A 1 93 ? 3.262 18.362 18.004 1.00 51.94 93 GLN A N 1
ATOM 700 C CA . GLN A 1 93 ? 2.903 17.784 19.303 1.00 51.94 93 GLN A CA 1
ATOM 701 C C . GLN A 1 93 ? 3.909 18.224 20.364 1.00 51.94 93 GLN A C 1
ATOM 703 O O . GLN A 1 93 ? 3.468 18.372 21.523 1.00 51.94 93 GLN A O 1
#